Protein AF-A0A662IX98-F1 (afdb_monomer)

Sequence (106 aa):
MLDPRNMTLILVVAAAFLLGGIIYILVSATPRELQAFIIQHNMYQSINELIVVVVAYIFGALSLIYMYSTMRKKSMETIKTAGLALLLLFISLTMLSYLYYLKNAR

Secondary structure (DSSP, 8-state):
---HHHHHHHHHHHHHHHHTTHHHHHHT--HHHHH-S---STT---HHHHHHHHHHHHHHHHHHHHHHHHHT--SHHHHHHHHHHHHHHHHHHHHHHHHHHHHH--

pLDDT: mean 87.61, std 8.59, range [58.31, 97.5]

Mean predicted aligned error: 5.43 Å

Foldseek 3Di:
DDDPVVVVLVVQLVVQLVVLPVVCVVPPDDPVLQPDCADLDPSGGYPNSSVLSSQLSSLLVVLVVLCVVLVVDPDPVSVVSNVSSVVSNVSSVVSVVVNVCVSNVD

Structure (mmCIF, N/CA/C/O backbone):
data_AF-A0A662IX98-F1
#
_entry.id   AF-A0A662IX98-F1
#
loop_
_atom_site.group_PDB
_atom_site.id
_atom_site.type_symbol
_atom_site.label_atom_id
_atom_site.label_alt_id
_atom_site.label_comp_id
_atom_site.label_asym_id
_atom_site.label_entity_id
_atom_site.label_seq_id
_atom_site.pdbx_PDB_ins_code
_atom_site.Cartn_x
_atom_site.Cartn_y
_atom_site.Cartn_z
_atom_site.occupancy
_atom_site.B_iso_or_equiv
_atom_site.auth_seq_id
_atom_site.auth_comp_id
_atom_site.auth_asym_id
_atom_site.auth_atom_id
_atom_site.pdbx_PDB_model_num
ATOM 1 N N . MET A 1 1 ? -11.627 -23.853 10.089 1.00 67.94 1 MET A N 1
ATOM 2 C CA . MET A 1 1 ? -12.072 -22.562 9.516 1.00 67.94 1 MET A CA 1
ATOM 3 C C . MET A 1 1 ? -11.077 -21.495 9.942 1.00 67.94 1 MET A C 1
ATOM 5 O O . MET A 1 1 ? -10.719 -21.486 11.112 1.00 67.94 1 MET A O 1
ATOM 9 N N . LEU A 1 2 ? -10.572 -20.673 9.017 1.00 80.69 2 LEU A N 1
ATOM 10 C CA . LEU A 1 2 ? -9.691 -19.546 9.359 1.00 80.69 2 LEU A CA 1
ATOM 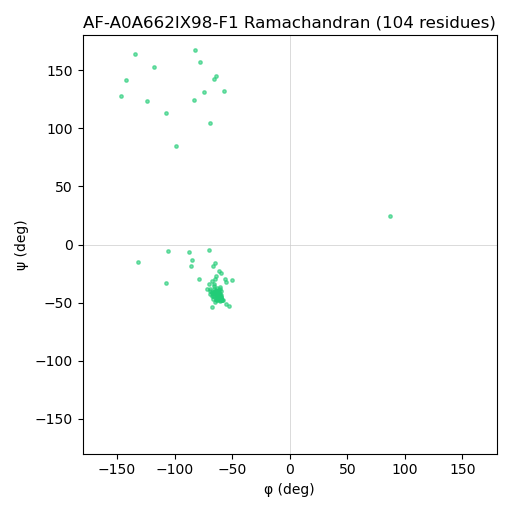11 C C . LEU A 1 2 ? -10.469 -18.502 10.178 1.00 80.69 2 LEU A C 1
ATOM 13 O O . LEU A 1 2 ? -11.645 -18.267 9.903 1.00 80.69 2 LEU A O 1
ATOM 17 N N . ASP A 1 3 ? -9.818 -17.884 11.167 1.00 88.06 3 ASP A N 1
ATOM 18 C CA . ASP A 1 3 ? -10.394 -16.777 11.943 1.00 88.06 3 ASP A CA 1
ATOM 19 C C . ASP A 1 3 ? -10.804 -15.629 10.989 1.00 88.06 3 ASP A C 1
ATOM 21 O O . ASP A 1 3 ? -9.989 -15.233 10.143 1.00 88.06 3 ASP A O 1
ATOM 25 N N . PRO A 1 4 ? -12.028 -15.069 11.100 1.00 85.75 4 PRO A N 1
ATOM 26 C CA . PRO A 1 4 ? -12.485 -13.944 10.281 1.00 85.75 4 PRO A CA 1
ATOM 27 C C . PRO A 1 4 ? -11.513 -12.754 10.237 1.00 85.75 4 PRO A C 1
ATOM 29 O O . PRO A 1 4 ? -11.421 -12.069 9.213 1.00 85.75 4 PRO A O 1
ATOM 32 N N . ARG A 1 5 ? -10.744 -12.518 11.310 1.00 82.62 5 ARG A N 1
ATOM 33 C CA . ARG A 1 5 ? -9.700 -11.480 11.342 1.00 82.62 5 ARG A CA 1
ATOM 34 C C . ARG A 1 5 ? -8.554 -11.797 10.390 1.00 82.62 5 ARG A C 1
ATOM 36 O O . ARG A 1 5 ? -8.158 -10.939 9.605 1.00 82.62 5 ARG A O 1
ATOM 43 N N . ASN A 1 6 ? -8.063 -13.032 10.418 1.00 88.44 6 ASN A N 1
ATOM 44 C CA . ASN A 1 6 ? -6.983 -13.476 9.539 1.00 88.44 6 ASN A CA 1
ATOM 45 C C . ASN A 1 6 ? -7.438 -13.470 8.079 1.00 88.44 6 ASN A C 1
ATOM 47 O O . ASN A 1 6 ? -6.688 -13.050 7.204 1.00 88.44 6 ASN A O 1
ATOM 51 N N . MET A 1 7 ? -8.691 -13.854 7.821 1.00 91.50 7 MET A N 1
ATOM 52 C CA . MET A 1 7 ? -9.265 -13.792 6.479 1.00 91.50 7 MET A CA 1
ATOM 53 C C . MET A 1 7 ? -9.373 -12.350 5.967 1.00 91.50 7 MET A C 1
ATOM 55 O O . MET A 1 7 ? -9.013 -12.082 4.826 1.00 91.50 7 MET A O 1
ATOM 59 N N . THR A 1 8 ? -9.774 -11.404 6.822 1.00 87.75 8 THR A N 1
ATOM 60 C CA . THR A 1 8 ? -9.784 -9.971 6.479 1.00 87.75 8 THR A CA 1
ATOM 61 C C . THR A 1 8 ? -8.389 -9.471 6.109 1.00 87.75 8 THR A C 1
ATOM 63 O O . THR A 1 8 ? -8.232 -8.807 5.089 1.00 87.75 8 THR A O 1
ATOM 66 N N . LEU A 1 9 ? -7.365 -9.815 6.896 1.00 88.81 9 LEU A N 1
ATOM 67 C CA . LEU A 1 9 ? -5.985 -9.408 6.612 1.00 88.81 9 LEU A CA 1
ATOM 68 C C . LEU A 1 9 ? -5.482 -9.976 5.280 1.00 88.81 9 LEU A C 1
ATOM 70 O O . LEU A 1 9 ? -4.898 -9.241 4.488 1.00 88.81 9 LEU A O 1
A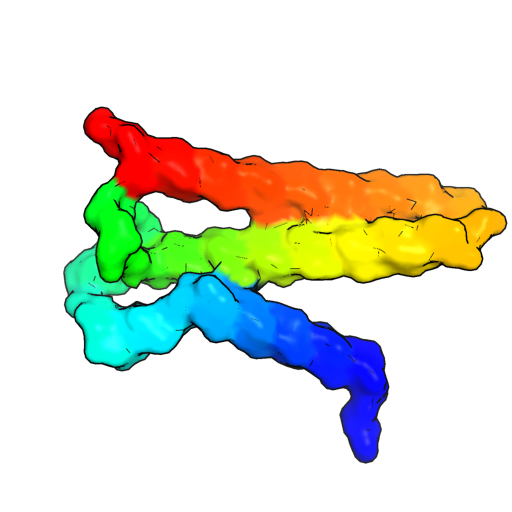TOM 74 N N . ILE A 1 10 ? -5.759 -11.253 5.003 1.00 93.31 10 ILE A N 1
ATOM 75 C CA . ILE A 1 10 ? -5.404 -11.891 3.728 1.00 93.31 10 ILE A CA 1
ATOM 76 C C . ILE A 1 10 ? -6.082 -11.170 2.559 1.00 93.31 10 ILE A C 1
ATOM 78 O O . ILE A 1 10 ? -5.425 -10.872 1.564 1.00 93.31 10 ILE A O 1
ATOM 82 N N . LEU A 1 11 ? -7.373 -10.847 2.685 1.00 93.50 11 LEU A N 1
ATOM 83 C CA . LEU A 1 11 ? -8.118 -10.133 1.648 1.00 93.50 11 LEU A CA 1
ATOM 84 C C . LEU A 1 11 ? -7.581 -8.717 1.419 1.00 93.50 11 LEU A C 1
ATOM 86 O O . LEU A 1 11 ? -7.467 -8.304 0.270 1.00 93.50 11 LEU A O 1
ATOM 90 N N . VAL A 1 12 ? -7.207 -7.993 2.480 1.00 94.44 12 VAL A N 1
ATOM 91 C CA . VAL A 1 12 ? -6.586 -6.662 2.364 1.00 94.44 12 VAL A CA 1
ATOM 92 C C . VAL A 1 12 ? -5.266 -6.746 1.603 1.00 94.44 12 VAL A C 1
ATOM 94 O O . VAL A 1 12 ? -5.040 -5.958 0.688 1.00 94.44 12 VAL A O 1
ATOM 97 N N . VAL A 1 13 ? -4.411 -7.715 1.937 1.00 95.06 13 VAL A N 1
ATOM 98 C CA . VAL A 1 13 ? -3.128 -7.910 1.249 1.00 95.06 13 VAL A CA 1
ATOM 99 C C . VAL A 1 13 ? -3.352 -8.290 -0.215 1.00 95.06 13 VAL A C 1
ATOM 101 O O . VAL A 1 13 ? -2.770 -7.670 -1.102 1.00 95.06 13 VAL A O 1
ATOM 104 N N . ALA A 1 14 ? -4.235 -9.253 -0.491 1.00 95.62 14 ALA A N 1
ATOM 105 C CA . ALA A 1 14 ? -4.553 -9.667 -1.855 1.00 95.62 14 ALA A CA 1
ATOM 106 C C . ALA A 1 14 ? -5.113 -8.502 -2.689 1.00 95.62 14 ALA A C 1
ATOM 108 O O . ALA A 1 14 ? -4.658 -8.268 -3.808 1.00 95.62 14 ALA A O 1
ATOM 109 N N . ALA A 1 15 ? -6.046 -7.726 -2.130 1.00 95.75 15 ALA A N 1
ATOM 110 C CA . ALA A 1 15 ? -6.599 -6.544 -2.781 1.00 95.75 15 ALA A CA 1
ATOM 111 C C . ALA A 1 15 ? -5.524 -5.482 -3.042 1.00 95.75 15 ALA A C 1
ATOM 113 O O . ALA A 1 15 ? -5.498 -4.910 -4.128 1.00 95.75 15 ALA A O 1
ATOM 114 N N . ALA A 1 16 ? -4.607 -5.252 -2.098 1.00 96.69 16 ALA A N 1
ATOM 115 C CA . ALA A 1 16 ? -3.514 -4.301 -2.275 1.00 96.69 16 ALA A CA 1
ATOM 116 C C . ALA A 1 16 ? -2.600 -4.685 -3.448 1.00 96.69 16 ALA A C 1
ATOM 118 O O . ALA A 1 16 ? -2.251 -3.819 -4.244 1.00 96.69 16 ALA A O 1
ATOM 119 N N . PHE A 1 17 ? -2.265 -5.969 -3.608 1.00 95.75 17 PHE A N 1
ATOM 120 C CA . PHE A 1 17 ? -1.477 -6.446 -4.750 1.00 95.75 17 PHE A CA 1
ATOM 121 C C . PHE A 1 17 ? -2.217 -6.317 -6.083 1.00 95.75 17 PHE A C 1
ATOM 123 O O . PHE A 1 17 ? -1.632 -5.865 -7.069 1.00 95.75 17 PHE A O 1
ATOM 130 N N . LEU A 1 18 ? -3.500 -6.687 -6.116 1.00 94.94 18 LEU A N 1
ATOM 131 C CA . LEU A 1 18 ? -4.316 -6.598 -7.328 1.00 94.94 18 LEU A CA 1
ATOM 132 C C . LEU A 1 18 ? -4.509 -5.143 -7.771 1.00 94.94 18 LEU A C 1
ATOM 134 O O . LEU A 1 18 ? -4.243 -4.819 -8.926 1.00 94.94 18 LEU A O 1
ATOM 138 N N . LEU A 1 19 ? -4.907 -4.263 -6.849 1.00 94.12 19 LEU A N 1
ATOM 139 C CA . LEU A 1 19 ? -5.070 -2.829 -7.112 1.00 94.12 19 LEU A CA 1
ATOM 140 C C . LEU A 1 19 ? -3.733 -2.141 -7.387 1.00 94.12 19 LEU A C 1
ATOM 142 O O . LEU A 1 19 ? -3.680 -1.197 -8.166 1.00 94.12 19 LEU A O 1
ATOM 146 N N . GLY A 1 20 ? -2.653 -2.624 -6.772 1.00 90.81 20 GLY A N 1
ATOM 147 C CA . GLY A 1 20 ? -1.302 -2.123 -6.986 1.00 90.81 20 GLY A CA 1
ATOM 148 C C . GLY A 1 20 ? -0.717 -2.460 -8.356 1.00 90.81 20 GLY A C 1
ATOM 149 O O . GLY A 1 20 ? 0.375 -1.992 -8.655 1.00 90.81 20 GLY A O 1
ATOM 150 N N . GLY A 1 21 ? -1.410 -3.246 -9.187 1.00 90.56 21 GLY A N 1
ATOM 151 C CA . GLY A 1 21 ? -0.989 -3.520 -10.560 1.00 90.56 21 GLY A CA 1
ATOM 152 C C . GLY A 1 21 ? -0.024 -4.696 -10.703 1.00 90.56 21 GLY A C 1
ATOM 153 O O . GLY A 1 21 ? 0.702 -4.764 -11.689 1.00 90.56 21 GLY A O 1
ATOM 154 N N . ILE A 1 22 ? -0.013 -5.665 -9.776 1.00 93.12 22 ILE A N 1
ATOM 155 C CA . ILE A 1 22 ? 0.897 -6.825 -9.875 1.00 93.12 22 ILE A CA 1
ATOM 156 C C . ILE A 1 22 ? 0.747 -7.608 -11.192 1.00 93.12 22 ILE A C 1
ATOM 158 O O . ILE A 1 22 ? 1.719 -8.161 -11.698 1.00 93.12 22 ILE A O 1
ATOM 162 N N . ILE A 1 23 ? -0.452 -7.614 -11.785 1.00 89.81 23 ILE A N 1
ATOM 163 C CA . ILE A 1 23 ? -0.724 -8.272 -13.072 1.00 89.81 23 ILE A CA 1
ATOM 164 C C . ILE A 1 23 ? 0.158 -7.684 -14.179 1.00 89.81 23 ILE A C 1
ATOM 166 O O . ILE A 1 23 ? 0.696 -8.427 -14.995 1.00 89.81 23 ILE A O 1
ATOM 170 N N . TYR A 1 24 ? 0.361 -6.367 -14.175 1.00 86.56 24 TYR A N 1
ATOM 171 C CA . TYR A 1 24 ? 1.211 -5.694 -15.149 1.00 86.56 24 TYR A CA 1
ATOM 172 C C . TYR A 1 24 ? 2.671 -6.172 -15.053 1.00 86.56 24 TYR A C 1
ATOM 174 O O . TYR A 1 24 ? 3.296 -6.491 -16.066 1.00 86.56 24 TYR A O 1
ATOM 182 N N . ILE A 1 25 ? 3.188 -6.298 -13.827 1.00 87.75 25 ILE A N 1
ATOM 183 C CA . ILE A 1 25 ? 4.541 -6.811 -13.565 1.00 87.75 25 ILE A CA 1
ATOM 184 C C . ILE A 1 25 ? 4.703 -8.251 -14.062 1.00 87.75 25 ILE A C 1
ATOM 186 O O . ILE A 1 25 ? 5.749 -8.596 -14.604 1.00 87.75 25 ILE A O 1
ATOM 190 N N . LEU A 1 26 ? 3.675 -9.084 -13.897 1.00 87.62 26 LEU A N 1
ATOM 191 C CA . LEU A 1 26 ? 3.730 -10.501 -14.260 1.00 87.62 26 LEU A CA 1
ATOM 192 C C . LEU A 1 26 ? 3.561 -10.762 -15.762 1.00 87.62 26 LEU A C 1
ATOM 194 O O . LEU A 1 26 ? 4.070 -11.765 -16.254 1.00 87.62 26 LEU A O 1
ATOM 198 N N . VAL A 1 27 ? 2.821 -9.909 -16.475 1.00 87.50 27 VAL A N 1
ATOM 199 C CA . VAL A 1 27 ? 2.391 -10.186 -17.858 1.00 87.50 27 VAL A CA 1
ATOM 200 C C . VAL A 1 27 ? 3.138 -9.347 -18.893 1.00 87.50 27 VAL A C 1
ATOM 202 O O . VAL A 1 27 ? 3.354 -9.821 -20.006 1.00 87.50 27 VAL A O 1
ATOM 205 N N . SER A 1 28 ? 3.522 -8.112 -18.562 1.00 82.31 28 SER A N 1
ATOM 206 C CA . SER A 1 28 ? 3.946 -7.128 -19.570 1.00 82.31 28 SER A CA 1
ATOM 207 C C . SER A 1 28 ? 5.250 -6.391 -19.277 1.00 82.31 28 SER A C 1
ATOM 209 O O . SER A 1 28 ? 5.790 -5.777 -20.193 1.00 82.31 28 SER A O 1
ATOM 211 N N . ALA A 1 29 ? 5.768 -6.428 -18.048 1.00 82.50 29 ALA A N 1
ATOM 212 C CA . ALA A 1 29 ? 6.984 -5.695 -17.705 1.00 82.50 29 ALA A CA 1
ATOM 213 C C . ALA A 1 29 ? 8.244 -6.366 -18.275 1.00 82.50 29 ALA A C 1
ATOM 215 O O . ALA A 1 29 ? 8.481 -7.563 -18.102 1.00 82.50 29 ALA A O 1
ATOM 216 N N . THR A 1 30 ? 9.099 -5.579 -18.924 1.00 85.94 30 THR A N 1
ATOM 217 C CA . THR A 1 30 ? 10.406 -6.046 -19.401 1.00 85.94 30 THR A CA 1
ATOM 218 C C . THR A 1 30 ? 11.424 -6.122 -18.252 1.00 85.94 30 THR A C 1
ATOM 220 O O . THR A 1 30 ? 11.309 -5.388 -17.267 1.00 85.94 30 THR A O 1
ATOM 223 N N . PRO A 1 31 ? 12.499 -6.931 -18.362 1.00 84.56 31 PRO A N 1
ATOM 224 C CA . PRO A 1 31 ? 13.519 -7.030 -17.310 1.00 84.56 31 PRO A CA 1
ATOM 225 C C . PRO A 1 31 ? 14.150 -5.687 -16.915 1.00 84.56 31 PRO A C 1
ATOM 227 O O . PRO A 1 31 ? 14.498 -5.481 -15.754 1.00 84.56 31 PRO A O 1
ATOM 230 N N . ARG A 1 32 ? 14.275 -4.758 -17.870 1.00 83.88 32 ARG A N 1
ATOM 231 C CA . ARG A 1 32 ? 14.814 -3.414 -17.631 1.00 83.88 32 ARG A CA 1
ATOM 232 C C . ARG A 1 32 ? 13.866 -2.557 -16.791 1.00 83.88 32 ARG A C 1
ATOM 234 O O . ARG A 1 32 ? 14.324 -1.821 -15.924 1.00 83.88 32 ARG A O 1
ATOM 241 N N . GLU A 1 33 ? 12.565 -2.655 -17.038 1.00 83.94 33 GLU A N 1
ATOM 242 C CA . GLU A 1 33 ? 11.530 -1.928 -16.293 1.00 83.94 33 GLU A CA 1
ATOM 243 C C . GLU A 1 33 ? 11.405 -2.456 -14.863 1.00 83.94 33 GLU A C 1
ATOM 245 O O . GLU A 1 33 ? 11.303 -1.676 -13.920 1.00 83.94 33 GLU A O 1
ATOM 250 N N . LEU A 1 34 ? 11.525 -3.773 -14.676 1.00 82.75 34 LEU A N 1
ATOM 251 C CA . LEU A 1 34 ? 11.503 -4.394 -13.350 1.00 82.75 34 LEU A CA 1
ATOM 252 C C . LEU A 1 34 ? 12.637 -3.906 -12.436 1.00 82.75 34 LEU A C 1
ATOM 254 O O . LEU A 1 34 ? 12.424 -3.757 -11.233 1.00 82.75 34 LEU A O 1
ATOM 258 N N . GLN A 1 35 ? 13.822 -3.654 -13.001 1.00 83.25 35 GLN A N 1
ATOM 259 C CA . GLN A 1 35 ? 15.008 -3.192 -12.269 1.00 83.25 35 GLN A CA 1
ATOM 260 C C . GLN A 1 35 ? 15.061 -1.671 -12.078 1.00 83.25 35 GLN A C 1
ATOM 262 O O . GLN A 1 35 ? 15.878 -1.180 -11.297 1.00 83.25 35 GLN A O 1
ATOM 267 N N . ALA A 1 36 ? 14.223 -0.912 -12.789 1.00 83.38 36 ALA A N 1
ATOM 268 C CA . ALA A 1 36 ? 14.193 0.535 -12.654 1.00 83.38 36 ALA A CA 1
ATOM 269 C C . ALA A 1 36 ? 13.761 0.939 -11.236 1.00 83.38 36 ALA A C 1
ATOM 271 O O . ALA A 1 36 ? 12.912 0.302 -10.610 1.00 83.38 36 ALA A O 1
ATOM 272 N N . PHE A 1 37 ? 14.324 2.031 -10.715 1.00 80.44 37 PHE A N 1
ATOM 273 C CA . PHE A 1 37 ? 13.871 2.557 -9.430 1.00 80.44 37 PHE A CA 1
ATOM 274 C C . PHE A 1 37 ? 12.439 3.094 -9.555 1.00 80.44 37 PHE A C 1
ATOM 276 O O . PHE A 1 37 ? 11.551 2.628 -8.849 1.00 80.44 37 PHE A O 1
ATOM 283 N N . ILE A 1 38 ? 12.197 3.991 -10.515 1.00 80.62 38 ILE A N 1
ATOM 284 C CA . ILE A 1 38 ? 10.881 4.553 -10.854 1.00 80.62 38 ILE A CA 1
ATOM 285 C C . ILE A 1 38 ? 10.800 4.714 -12.366 1.00 80.62 38 ILE A C 1
ATOM 287 O O . ILE A 1 38 ? 11.790 5.100 -12.993 1.00 80.62 38 ILE A O 1
ATOM 291 N N . ILE A 1 39 ? 9.631 4.447 -12.948 1.00 80.31 39 ILE A N 1
ATOM 292 C CA . ILE A 1 39 ? 9.391 4.647 -14.374 1.00 80.31 39 ILE A CA 1
ATOM 293 C C . ILE A 1 39 ? 8.486 5.867 -14.571 1.00 80.31 39 ILE A C 1
ATOM 295 O O . ILE A 1 39 ? 7.305 5.857 -14.231 1.00 80.31 39 ILE A O 1
ATOM 299 N N . GLN A 1 40 ? 9.039 6.925 -15.171 1.00 77.19 40 GLN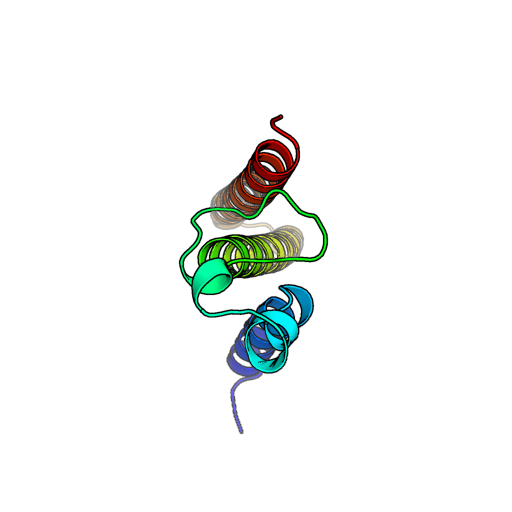 A N 1
ATOM 300 C CA . GLN A 1 40 ? 8.325 8.185 -15.442 1.00 77.19 40 GLN A CA 1
ATOM 301 C C . GLN A 1 40 ? 7.167 8.032 -16.444 1.00 77.19 40 GLN A C 1
ATOM 303 O O . GLN A 1 40 ? 6.310 8.903 -16.557 1.00 77.19 40 GLN A O 1
ATOM 308 N N . HIS A 1 41 ? 7.117 6.933 -17.200 1.00 72.25 41 HIS A N 1
ATOM 309 C CA . HIS A 1 41 ? 6.033 6.696 -18.144 1.00 72.25 41 HIS A CA 1
ATOM 310 C C . HIS A 1 41 ? 4.820 6.080 -17.431 1.00 72.25 41 HIS A C 1
ATOM 312 O O . HIS A 1 41 ? 4.915 5.022 -16.811 1.00 72.25 41 HIS A O 1
ATOM 318 N N . ASN A 1 42 ? 3.654 6.724 -17.545 1.00 66.88 42 ASN A N 1
ATOM 319 C CA . ASN A 1 42 ? 2.456 6.369 -16.769 1.00 66.88 42 ASN A CA 1
ATOM 320 C C . ASN A 1 42 ? 1.933 4.944 -17.006 1.00 66.88 42 ASN A C 1
ATOM 322 O O . ASN A 1 42 ? 1.256 4.409 -16.134 1.00 66.88 42 ASN A O 1
ATOM 326 N N . MET A 1 43 ? 2.258 4.329 -18.147 1.00 70.00 43 MET A N 1
ATOM 327 C CA . MET A 1 43 ? 1.818 2.971 -18.495 1.00 70.00 43 MET A CA 1
ATOM 328 C C . MET A 1 43 ? 2.744 1.860 -17.987 1.00 70.00 43 MET A C 1
ATOM 330 O O . MET A 1 43 ? 2.408 0.690 -18.136 1.00 70.00 43 MET A O 1
ATOM 334 N N . TYR A 1 44 ? 3.894 2.213 -17.410 1.00 79.56 44 TYR A N 1
ATOM 335 C CA . TYR A 1 44 ? 4.881 1.258 -16.918 1.00 79.56 44 TYR A CA 1
ATOM 336 C C . TYR A 1 44 ? 5.070 1.412 -15.408 1.00 79.56 44 TYR A C 1
ATOM 338 O O . TYR A 1 44 ? 4.841 2.482 -14.829 1.00 79.56 44 TYR A O 1
ATOM 346 N N . GLN A 1 45 ? 5.456 0.315 -14.764 1.00 85.06 45 GLN A N 1
ATOM 347 C CA . GLN A 1 45 ? 5.621 0.241 -13.318 1.00 85.06 45 GLN A CA 1
ATOM 348 C C . GLN A 1 45 ? 6.760 -0.715 -12.955 1.00 85.06 45 GLN A C 1
ATOM 350 O O . GLN A 1 45 ? 6.777 -1.862 -13.404 1.00 85.06 45 GLN A O 1
ATOM 355 N N . SER A 1 46 ? 7.700 -0.249 -12.134 1.00 90.62 46 SER A N 1
ATOM 356 C CA . SER A 1 46 ? 8.773 -1.079 -11.585 1.00 90.62 46 SER A CA 1
ATOM 357 C C . SER A 1 46 ? 8.326 -1.871 -10.352 1.00 90.62 46 SER A C 1
ATOM 359 O O . SER A 1 46 ? 7.298 -1.584 -9.729 1.00 90.62 46 SER A O 1
ATOM 361 N N . ILE A 1 47 ? 9.140 -2.850 -9.937 1.00 90.69 47 ILE A N 1
ATOM 362 C CA . ILE A 1 47 ? 8.898 -3.613 -8.700 1.00 90.69 47 ILE A CA 1
ATOM 363 C C . ILE A 1 47 ? 8.893 -2.687 -7.478 1.00 90.69 47 ILE A C 1
ATOM 365 O O . ILE A 1 47 ? 8.066 -2.854 -6.583 1.00 90.69 47 ILE A O 1
ATOM 369 N N . ASN A 1 48 ? 9.773 -1.684 -7.448 1.00 91.25 48 ASN A N 1
ATOM 370 C CA . ASN A 1 48 ? 9.835 -0.732 -6.340 1.00 91.25 48 ASN A CA 1
ATOM 371 C C . ASN A 1 48 ? 8.554 0.104 -6.253 1.00 91.25 48 ASN A C 1
ATOM 373 O O . ASN A 1 48 ? 8.019 0.295 -5.163 1.00 91.25 48 ASN A O 1
ATOM 377 N N . GLU A 1 49 ? 8.021 0.539 -7.396 1.00 92.00 49 GLU A N 1
ATOM 378 C CA . GLU A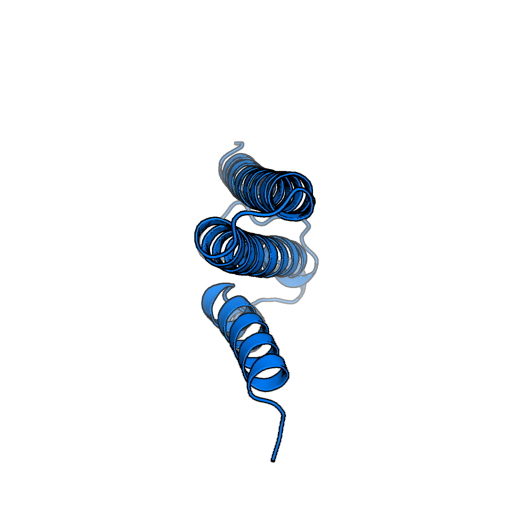 1 49 ? 6.750 1.262 -7.451 1.00 92.00 49 GLU A CA 1
ATOM 379 C C . GLU A 1 49 ? 5.589 0.385 -6.966 1.00 92.00 49 GLU A C 1
ATOM 381 O O . GLU A 1 49 ? 4.778 0.839 -6.162 1.00 92.00 49 GLU A O 1
ATOM 386 N N . LEU A 1 50 ? 5.541 -0.891 -7.373 1.00 93.56 50 LEU A N 1
ATOM 387 C CA . LEU A 1 50 ? 4.565 -1.855 -6.850 1.00 93.56 50 LEU A CA 1
ATOM 388 C C . LEU A 1 50 ? 4.665 -2.010 -5.332 1.00 93.56 50 LEU A C 1
ATOM 390 O O . LEU A 1 50 ? 3.644 -1.941 -4.653 1.00 93.56 50 LEU A O 1
ATOM 394 N N . ILE A 1 51 ? 5.869 -2.189 -4.787 1.00 93.75 51 ILE A N 1
ATOM 395 C CA . ILE A 1 51 ? 6.068 -2.335 -3.339 1.00 93.75 51 ILE A CA 1
ATOM 396 C C . ILE A 1 51 ? 5.562 -1.091 -2.603 1.00 93.75 51 ILE A C 1
ATOM 398 O O . ILE A 1 51 ? 4.811 -1.218 -1.636 1.00 93.75 51 ILE A O 1
ATOM 402 N N . VAL A 1 52 ? 5.925 0.105 -3.075 1.00 95.06 52 VAL A N 1
ATOM 403 C CA . VAL A 1 52 ? 5.484 1.376 -2.485 1.00 95.06 52 VAL A CA 1
ATOM 404 C C . VAL A 1 52 ? 3.959 1.485 -2.492 1.00 95.06 52 VAL A C 1
ATOM 406 O O . VAL A 1 52 ? 3.373 1.791 -1.452 1.00 95.06 52 VAL A O 1
ATOM 409 N N . VAL A 1 53 ? 3.309 1.189 -3.622 1.00 94.94 53 VAL A N 1
ATOM 410 C CA . VAL A 1 53 ? 1.844 1.244 -3.752 1.00 94.94 53 VAL A CA 1
ATOM 411 C C . VAL A 1 53 ? 1.165 0.224 -2.838 1.00 94.94 53 VAL A C 1
ATOM 413 O O . VAL A 1 53 ? 0.248 0.580 -2.101 1.00 94.94 53 VAL A O 1
ATOM 416 N N . VAL A 1 54 ? 1.633 -1.026 -2.826 1.00 96.69 54 VAL A N 1
ATOM 417 C CA . VAL A 1 54 ? 1.060 -2.101 -2.000 1.00 96.69 54 VAL A CA 1
ATOM 418 C C . VAL A 1 54 ? 1.172 -1.771 -0.515 1.00 96.69 54 VAL A C 1
ATOM 420 O O . VAL A 1 54 ? 0.185 -1.872 0.215 1.00 96.69 54 VAL A O 1
ATOM 423 N N . VAL A 1 55 ? 2.350 -1.336 -0.059 1.00 96.50 55 VAL A N 1
ATOM 424 C CA . VAL A 1 55 ? 2.564 -0.943 1.341 1.00 96.50 55 VAL A CA 1
ATOM 425 C C . VAL A 1 55 ? 1.669 0.239 1.704 1.00 96.50 55 VAL A C 1
ATOM 427 O O . VAL A 1 55 ? 0.999 0.200 2.738 1.00 96.50 55 VAL A O 1
ATOM 430 N N . ALA A 1 56 ? 1.586 1.254 0.839 1.00 97.00 56 ALA A N 1
ATOM 431 C CA . ALA A 1 56 ? 0.722 2.402 1.071 1.00 97.00 56 ALA A CA 1
ATOM 432 C C . ALA A 1 56 ? -0.758 1.999 1.158 1.00 97.00 56 ALA A C 1
ATOM 434 O O . ALA A 1 56 ? -1.459 2.465 2.057 1.00 97.00 56 ALA A O 1
ATOM 435 N N . TYR A 1 57 ? -1.239 1.107 0.291 1.00 96.94 57 TYR A N 1
ATOM 436 C CA . TYR A 1 57 ? -2.617 0.610 0.330 1.00 96.94 57 TYR A CA 1
ATOM 437 C C . TYR A 1 57 ? -2.913 -0.198 1.593 1.00 96.94 57 TYR A C 1
ATOM 439 O O . TYR A 1 57 ? -3.953 0.018 2.214 1.00 96.94 57 TYR A O 1
ATOM 447 N N . ILE A 1 58 ? -1.994 -1.062 2.032 1.00 96.31 58 ILE A N 1
ATOM 448 C CA . ILE A 1 58 ? -2.144 -1.798 3.295 1.00 96.31 58 ILE A CA 1
ATOM 449 C C . ILE A 1 58 ? -2.206 -0.818 4.472 1.00 96.31 58 ILE A C 1
ATOM 451 O O . ILE A 1 58 ? -3.092 -0.932 5.319 1.00 96.31 58 ILE A O 1
ATOM 455 N N . PHE A 1 59 ? -1.311 0.171 4.524 1.00 96.56 59 PHE A N 1
ATOM 456 C CA . PHE A 1 59 ? -1.292 1.162 5.603 1.00 96.56 59 PHE A CA 1
ATOM 457 C C . PHE A 1 59 ? -2.552 2.030 5.609 1.00 96.56 59 PHE A C 1
ATOM 459 O O . PHE A 1 59 ? -3.117 2.269 6.676 1.00 96.56 59 PHE A O 1
ATOM 466 N N . GLY A 1 60 ? -3.036 2.436 4.434 1.00 96.38 60 GLY A N 1
ATOM 467 C CA . GLY A 1 60 ? -4.294 3.165 4.285 1.00 96.38 60 GLY A CA 1
ATOM 468 C C . GLY A 1 60 ? -5.498 2.336 4.740 1.00 96.38 60 GLY A C 1
ATOM 469 O O . GLY A 1 60 ? -6.322 2.813 5.516 1.00 96.38 60 GLY A O 1
ATOM 470 N N . ALA A 1 61 ? -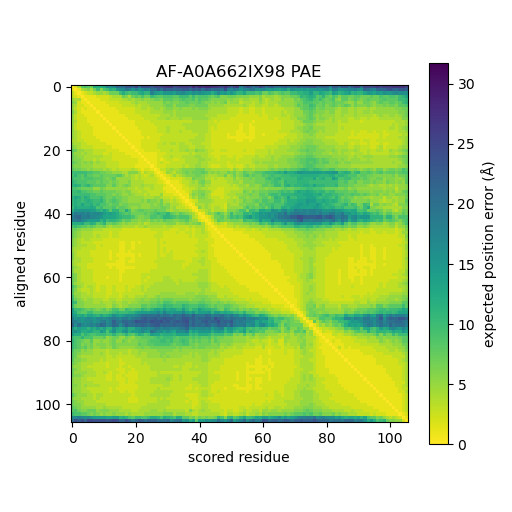5.576 1.064 4.343 1.00 95.00 61 ALA A N 1
ATOM 471 C CA . ALA A 1 61 ? -6.651 0.169 4.767 1.00 95.00 61 ALA A CA 1
ATOM 472 C C . ALA A 1 61 ? -6.636 -0.070 6.287 1.00 95.00 61 ALA A C 1
ATOM 474 O O . ALA A 1 61 ? -7.666 0.071 6.949 1.00 95.00 61 ALA A O 1
ATOM 475 N N . LEU A 1 62 ? -5.468 -0.380 6.861 1.00 93.31 62 LEU A N 1
ATOM 476 C CA . LEU A 1 62 ? -5.315 -0.591 8.304 1.00 93.31 62 LEU A CA 1
ATOM 477 C C . LEU A 1 62 ? -5.627 0.674 9.103 1.00 93.31 62 LEU A C 1
ATOM 479 O O . LEU A 1 62 ? -6.293 0.593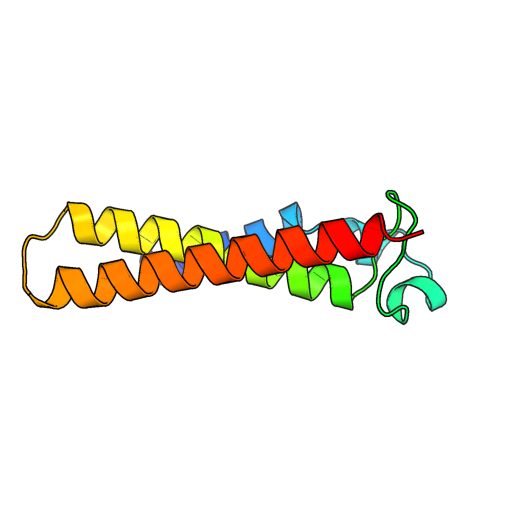 10.132 1.00 93.31 62 LEU A O 1
ATOM 483 N N . SER A 1 63 ? -5.197 1.838 8.616 1.00 95.25 63 SER A N 1
ATOM 484 C CA . SER A 1 63 ? -5.553 3.139 9.177 1.00 95.25 63 SER A CA 1
ATOM 485 C C . SER A 1 63 ? -7.070 3.295 9.318 1.00 95.25 63 SER A C 1
ATOM 487 O O . SER A 1 63 ? -7.562 3.557 10.417 1.00 95.25 63 SER A O 1
ATOM 489 N N . LEU A 1 64 ? -7.821 3.069 8.238 1.00 92.19 64 LEU A N 1
ATOM 490 C CA . LEU A 1 64 ? -9.276 3.211 8.244 1.00 92.19 64 LEU A CA 1
ATOM 491 C C . LEU A 1 64 ? -9.946 2.197 9.178 1.00 92.19 64 LEU A C 1
ATOM 493 O O . LEU A 1 64 ? -10.857 2.557 9.925 1.00 92.19 64 LEU A O 1
ATOM 497 N N . ILE A 1 65 ? -9.466 0.949 9.193 1.00 90.25 65 ILE A N 1
ATOM 498 C CA . ILE A 1 65 ? -9.964 -0.099 10.097 1.00 90.25 65 ILE A CA 1
ATOM 499 C C . ILE A 1 65 ? -9.739 0.296 11.562 1.00 90.25 65 ILE A C 1
ATOM 501 O O . ILE A 1 65 ? -10.660 0.199 12.381 1.00 90.25 65 ILE A O 1
ATOM 505 N N . TYR A 1 66 ? -8.538 0.768 11.906 1.00 89.44 66 TYR A N 1
ATOM 506 C CA . TYR A 1 66 ? -8.225 1.200 13.265 1.00 89.44 66 TYR A CA 1
ATOM 507 C C . TYR A 1 66 ? -9.026 2.433 13.670 1.00 89.44 66 TYR A C 1
ATOM 509 O O . TYR A 1 66 ? -9.549 2.456 14.782 1.00 89.44 66 TYR A O 1
ATOM 517 N N . MET A 1 67 ? -9.187 3.405 12.769 1.00 89.94 67 MET A N 1
ATOM 518 C CA . MET A 1 67 ? -9.971 4.614 13.016 1.00 89.94 67 MET A CA 1
ATOM 519 C C . MET A 1 67 ? -11.459 4.300 13.231 1.00 89.94 67 MET A C 1
ATOM 521 O O . MET A 1 67 ? -12.089 4.821 14.149 1.00 89.94 67 MET A O 1
ATOM 525 N N . TYR A 1 68 ? -12.022 3.375 12.451 1.00 87.56 68 TYR A N 1
ATOM 526 C CA . TYR A 1 68 ? -13.389 2.901 12.663 1.00 87.56 68 TYR A CA 1
ATOM 527 C C . TYR A 1 68 ? -13.544 2.179 14.012 1.00 87.56 68 TYR A C 1
ATOM 529 O O . TYR A 1 68 ? -14.503 2.411 14.753 1.00 87.56 68 TYR A O 1
ATOM 537 N N . SER A 1 69 ? -12.583 1.318 14.366 1.00 83.44 69 SER A N 1
ATOM 538 C CA . SER A 1 69 ? -12.600 0.593 15.640 1.00 83.44 69 SER A CA 1
ATOM 539 C C . SER A 1 69 ? -12.512 1.534 16.847 1.00 83.44 69 SER A C 1
ATOM 541 O O . SER A 1 69 ? -13.159 1.275 17.866 1.00 83.44 69 SER A O 1
ATOM 543 N N . THR A 1 70 ? -11.734 2.615 16.757 1.00 84.62 70 THR A N 1
ATOM 544 C CA . THR A 1 70 ? -11.607 3.606 17.834 1.00 84.62 70 THR A CA 1
ATOM 545 C C . THR A 1 70 ? -12.846 4.466 17.995 1.00 84.62 70 THR A C 1
ATOM 547 O O . THR A 1 70 ? -13.267 4.693 19.123 1.00 84.62 70 THR A O 1
ATOM 550 N N . MET A 1 71 ? -13.523 4.862 16.916 1.00 79.56 71 MET A N 1
ATOM 551 C CA . MET A 1 71 ? -14.801 5.585 17.034 1.00 79.56 71 MET A CA 1
ATOM 552 C C . MET A 1 71 ? -15.876 4.785 17.791 1.00 79.56 71 MET A C 1
ATOM 554 O O . MET A 1 71 ? -16.781 5.366 18.390 1.00 79.56 71 MET A O 1
ATOM 558 N N . ARG A 1 72 ? -15.769 3.450 17.798 1.00 78.00 72 ARG A N 1
ATOM 559 C CA . ARG A 1 72 ? -16.728 2.547 18.450 1.00 78.00 72 ARG A CA 1
ATOM 560 C C . ARG A 1 72 ? -16.469 2.301 19.939 1.00 78.00 72 ARG A C 1
ATOM 562 O O . ARG A 1 72 ? -17.375 1.838 20.628 1.00 78.00 72 ARG A O 1
ATOM 569 N N . LYS A 1 73 ? -15.262 2.566 20.449 1.00 71.88 73 LYS A N 1
ATOM 570 C CA . LYS A 1 73 ? -14.875 2.303 21.846 1.00 71.88 73 LYS A CA 1
ATOM 571 C C . LYS A 1 73 ? -14.385 3.601 22.482 1.00 71.88 73 LYS A C 1
ATOM 573 O O . LYS A 1 73 ? -13.469 4.214 21.970 1.00 71.88 73 LYS A O 1
ATOM 578 N N . LYS A 1 74 ? -14.976 4.034 23.600 1.00 64.00 74 LYS A N 1
ATOM 579 C CA . LYS A 1 74 ? -14.526 5.229 24.339 1.00 64.00 74 LYS A CA 1
ATOM 580 C C . LYS A 1 74 ? -13.654 4.807 25.527 1.00 64.00 74 LYS A C 1
ATOM 582 O O . LYS A 1 74 ? -14.161 4.639 26.629 1.00 64.00 74 LYS A O 1
ATOM 587 N N . SER A 1 75 ? -12.358 4.588 25.302 1.00 71.88 75 SER A N 1
ATOM 588 C CA . SER A 1 75 ? -11.371 4.279 26.357 1.00 71.88 75 SER A CA 1
ATOM 589 C C . SER A 1 75 ? -10.083 5.097 26.195 1.00 71.88 75 SER A C 1
ATOM 591 O O . SER A 1 75 ? -9.810 5.626 25.125 1.00 71.88 75 SER A O 1
ATOM 593 N N . MET A 1 76 ? -9.232 5.184 27.220 1.00 62.44 76 MET A N 1
ATOM 594 C CA . MET A 1 76 ? -7.964 5.930 27.121 1.00 62.44 76 MET A CA 1
ATOM 595 C C . MET A 1 76 ? -6.980 5.324 26.094 1.00 62.44 76 MET A C 1
ATOM 597 O O . MET A 1 76 ? -6.210 6.044 25.461 1.00 62.44 76 MET A O 1
ATOM 601 N N . GLU A 1 77 ? -7.065 4.015 25.832 1.00 72.44 77 GLU A N 1
ATOM 602 C CA . GLU A 1 77 ? -6.333 3.343 24.742 1.00 72.44 77 GLU A CA 1
ATOM 603 C C . GLU A 1 77 ? -6.792 3.779 23.341 1.00 72.44 77 GLU A C 1
ATOM 605 O O . GLU A 1 77 ? -6.052 3.633 22.365 1.00 72.44 77 GLU A O 1
ATOM 610 N N . THR A 1 78 ? -7.986 4.369 23.242 1.00 78.56 78 THR A N 1
ATOM 611 C CA . THR A 1 78 ? -8.590 4.846 21.989 1.00 78.56 78 THR A CA 1
ATOM 612 C C . THR A 1 78 ? -7.798 6.005 21.392 1.00 78.56 78 THR A C 1
ATOM 614 O O . THR A 1 78 ? -7.639 6.082 20.179 1.00 78.56 78 THR A O 1
ATOM 617 N N . ILE A 1 79 ? -7.232 6.882 22.229 1.00 78.75 79 ILE A N 1
ATOM 618 C CA . ILE A 1 79 ? -6.430 8.022 21.759 1.00 78.75 79 ILE A CA 1
ATOM 619 C C . ILE A 1 79 ? -5.126 7.532 21.118 1.00 78.75 79 ILE A C 1
ATOM 621 O O . ILE A 1 79 ? -4.764 7.978 20.032 1.00 78.75 79 ILE A O 1
ATOM 625 N N . LYS A 1 80 ? -4.441 6.569 21.752 1.00 81.06 80 LYS A N 1
ATOM 626 C CA . LYS A 1 80 ? -3.191 5.994 21.224 1.00 81.06 80 LYS A CA 1
ATOM 627 C C . LYS A 1 80 ? -3.418 5.281 19.891 1.00 81.06 80 LYS A C 1
ATOM 629 O O . LYS A 1 80 ? -2.658 5.467 18.945 1.00 81.06 80 LYS A O 1
ATOM 634 N N . THR A 1 81 ? -4.485 4.492 19.809 1.00 84.44 81 THR A N 1
ATOM 635 C CA . THR A 1 81 ? -4.851 3.756 18.591 1.00 84.44 81 THR A CA 1
ATOM 636 C C . THR A 1 81 ? -5.344 4.682 17.476 1.00 84.44 81 THR A C 1
ATOM 638 O O . THR A 1 81 ? -5.022 4.443 16.315 1.00 84.44 81 THR A O 1
ATOM 641 N N . ALA A 1 82 ? -6.029 5.783 17.799 1.00 86.56 82 ALA A N 1
ATOM 642 C CA . ALA A 1 82 ? -6.392 6.815 16.827 1.00 86.56 82 ALA A CA 1
ATOM 643 C C . ALA A 1 82 ? -5.157 7.567 16.300 1.00 86.56 82 ALA A C 1
ATOM 645 O O . ALA A 1 82 ? -5.041 7.782 15.0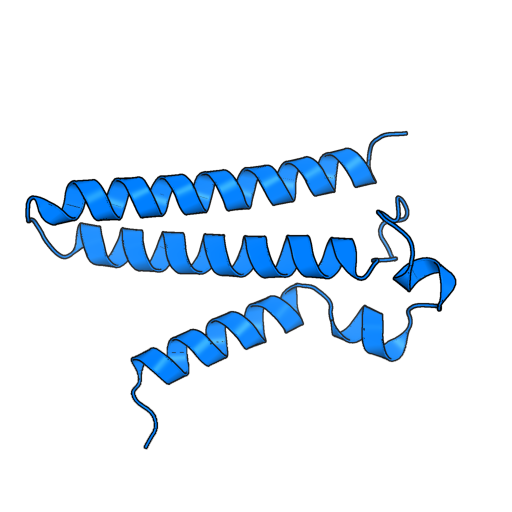96 1.00 86.56 82 ALA A O 1
ATOM 646 N N . GLY A 1 83 ? -4.201 7.899 17.175 1.00 88.00 83 GLY A N 1
ATOM 647 C CA . GLY A 1 83 ? -2.924 8.497 16.776 1.00 88.00 83 GLY A CA 1
ATOM 648 C C . GLY A 1 83 ? -2.133 7.602 15.818 1.00 88.00 83 GLY A C 1
ATOM 649 O O . GLY A 1 83 ? -1.651 8.074 14.792 1.00 88.00 83 GLY A O 1
ATOM 650 N N . LEU A 1 84 ? -2.072 6.294 16.094 1.00 91.00 84 LEU A N 1
ATOM 651 C CA . LEU A 1 84 ? -1.462 5.318 15.186 1.00 91.00 84 LEU A CA 1
ATOM 652 C C . LEU A 1 84 ? -2.198 5.245 13.838 1.00 91.00 84 LEU A C 1
ATOM 654 O O . LEU A 1 84 ? -1.553 5.213 12.794 1.00 91.00 84 LEU A O 1
ATOM 658 N N . ALA A 1 85 ? -3.533 5.245 13.846 1.00 93.12 85 ALA A N 1
ATOM 659 C CA . ALA A 1 85 ? -4.336 5.219 12.624 1.00 93.12 85 ALA A CA 1
ATOM 660 C C . ALA A 1 85 ? -4.090 6.451 11.737 1.00 93.12 85 ALA A C 1
ATOM 662 O O . ALA A 1 85 ? -3.958 6.317 10.518 1.00 93.12 85 ALA A O 1
ATOM 663 N N . LEU A 1 86 ? -3.981 7.636 12.345 1.00 94.44 86 LEU A N 1
ATOM 664 C CA . LEU A 1 86 ? -3.642 8.877 11.649 1.00 94.44 86 LEU A CA 1
ATOM 665 C C . LEU A 1 86 ? -2.207 8.861 11.120 1.00 94.44 86 LEU A C 1
ATOM 667 O O . LEU A 1 86 ? -1.979 9.274 9.987 1.00 94.44 86 LEU A O 1
ATOM 671 N N . LEU A 1 87 ? -1.250 8.344 11.896 1.00 95.25 87 LEU A N 1
ATOM 672 C CA . LEU A 1 87 ? 0.137 8.208 11.453 1.00 95.25 87 LEU A CA 1
ATOM 673 C C . LEU A 1 87 ? 0.251 7.269 10.244 1.00 95.25 87 LEU A C 1
ATOM 675 O O . LEU A 1 87 ? 0.911 7.609 9.266 1.00 95.25 87 LEU A O 1
ATOM 679 N N . LEU A 1 88 ? -0.430 6.120 10.275 1.00 96.06 88 LEU A N 1
ATOM 680 C CA . LEU A 1 88 ? -0.474 5.186 9.146 1.00 96.06 88 LEU A CA 1
ATOM 681 C C . LEU A 1 88 ? -1.113 5.822 7.906 1.00 96.06 88 LEU A C 1
ATOM 683 O O . LEU A 1 88 ? -0.601 5.640 6.800 1.00 96.06 88 LEU A O 1
ATOM 687 N N . LEU A 1 89 ? -2.183 6.606 8.086 1.00 96.62 89 LEU A N 1
ATOM 688 C CA . LEU A 1 89 ? -2.806 7.352 6.990 1.00 96.62 89 LEU A CA 1
ATOM 689 C C . LEU A 1 89 ? -1.834 8.362 6.386 1.00 96.62 89 LEU A C 1
ATOM 691 O O . LEU A 1 89 ? -1.687 8.436 5.171 1.00 96.62 89 LEU A O 1
ATOM 695 N N . PHE A 1 90 ? -1.157 9.124 7.243 1.00 97.50 90 PHE A N 1
ATOM 696 C CA . PHE A 1 90 ? -0.199 10.138 6.834 1.00 97.50 90 PHE A CA 1
ATOM 697 C C . PHE A 1 90 ? 0.969 9.526 6.057 1.00 97.50 90 PHE A C 1
ATOM 699 O O . PHE A 1 90 ? 1.319 10.029 4.991 1.00 97.50 90 PHE A O 1
ATOM 706 N N . ILE A 1 91 ? 1.533 8.414 6.540 1.00 97.06 91 ILE A N 1
ATOM 707 C CA . ILE A 1 91 ? 2.599 7.686 5.841 1.00 97.06 91 ILE A CA 1
ATOM 708 C C . ILE A 1 91 ? 2.099 7.199 4.478 1.00 97.06 91 ILE A C 1
ATOM 710 O O . ILE A 1 91 ? 2.757 7.449 3.472 1.00 97.06 91 ILE A O 1
ATOM 714 N N . SER A 1 92 ? 0.921 6.568 4.428 1.00 97.25 92 SER A N 1
ATOM 715 C CA . SER A 1 92 ? 0.306 6.089 3.183 1.00 97.25 92 SER A CA 1
ATOM 716 C C . SER A 1 92 ? 0.146 7.214 2.151 1.00 97.25 92 SER A C 1
ATOM 718 O O . SER A 1 92 ? 0.635 7.104 1.025 1.00 97.25 92 SER A O 1
ATOM 720 N N . LEU A 1 93 ? -0.455 8.338 2.553 1.00 97.06 93 LEU A N 1
ATOM 721 C CA . LEU A 1 93 ? -0.653 9.498 1.682 1.00 97.06 93 LEU A CA 1
ATOM 722 C C . LEU A 1 93 ? 0.671 10.123 1.240 1.00 97.06 93 LEU A C 1
ATOM 724 O O . LEU A 1 93 ? 0.804 10.508 0.080 1.00 97.06 93 LEU A O 1
ATOM 728 N N . THR A 1 94 ? 1.656 10.199 2.134 1.00 97.31 94 THR A N 1
ATOM 729 C CA . THR A 1 94 ? 2.980 10.752 1.823 1.00 97.31 94 THR A CA 1
ATOM 730 C C . THR A 1 94 ? 3.708 9.881 0.807 1.00 97.31 94 THR A C 1
ATOM 732 O O . THR A 1 94 ? 4.241 10.408 -0.165 1.00 97.31 94 THR A O 1
ATOM 735 N N . MET A 1 95 ? 3.685 8.556 0.976 1.00 95.75 95 MET A N 1
ATOM 736 C CA . MET A 1 95 ? 4.287 7.614 0.027 1.00 95.7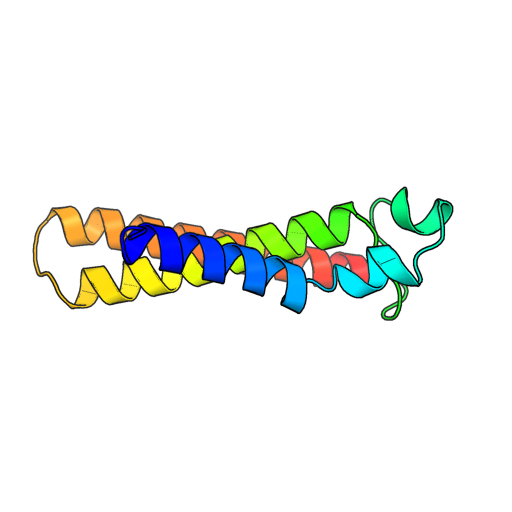5 95 MET A CA 1
ATOM 737 C C . MET A 1 95 ? 3.661 7.742 -1.365 1.00 95.75 95 MET A C 1
ATOM 739 O O . MET A 1 95 ? 4.388 7.862 -2.348 1.00 95.75 95 MET A O 1
ATOM 743 N N . LEU A 1 96 ? 2.325 7.772 -1.454 1.00 95.12 96 LEU A N 1
ATOM 744 C CA . LEU A 1 96 ? 1.624 7.914 -2.735 1.00 95.12 96 LEU A CA 1
ATOM 745 C C . LEU A 1 96 ? 1.870 9.282 -3.380 1.00 95.12 96 LEU A C 1
ATOM 747 O O . LEU A 1 96 ? 2.116 9.356 -4.581 1.00 95.12 96 LEU A O 1
ATOM 751 N N . SER A 1 97 ? 1.852 10.355 -2.588 1.00 94.44 97 SER A N 1
ATOM 752 C CA . SER A 1 97 ? 2.124 11.712 -3.078 1.00 94.44 97 SER A CA 1
ATOM 753 C C . SER A 1 97 ? 3.560 11.845 -3.578 1.00 94.44 97 SER A C 1
ATOM 755 O O . SER A 1 97 ? 3.800 12.459 -4.615 1.00 94.44 97 SER A O 1
ATOM 757 N N . TYR A 1 98 ? 4.518 11.240 -2.87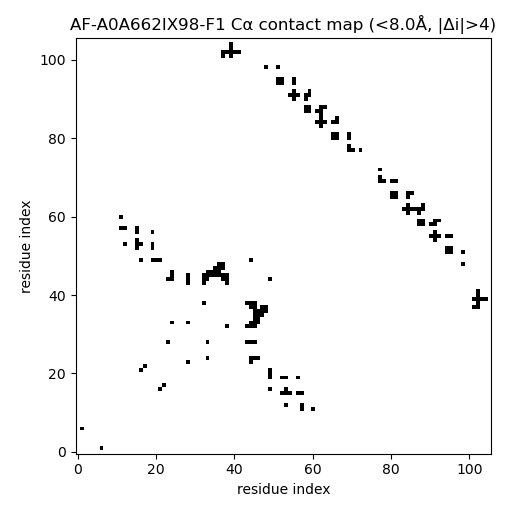3 1.00 92.44 98 TYR A N 1
ATOM 758 C CA . TYR A 1 98 ? 5.920 11.248 -3.269 1.00 92.44 98 TYR A CA 1
ATOM 759 C C . TYR A 1 98 ? 6.157 10.415 -4.531 1.00 92.44 98 TYR A C 1
ATOM 761 O O . TYR A 1 98 ? 6.829 10.878 -5.446 1.00 92.44 98 TYR A O 1
ATOM 769 N N . LEU A 1 99 ? 5.541 9.234 -4.639 1.00 91.69 99 LEU A N 1
ATOM 770 C CA . LEU A 1 99 ? 5.592 8.434 -5.862 1.00 91.69 99 LEU A CA 1
ATOM 771 C C . LEU A 1 99 ? 4.986 9.189 -7.055 1.00 91.69 99 LEU A C 1
ATOM 773 O O . LEU A 1 99 ? 5.582 9.230 -8.129 1.00 91.69 99 LEU A O 1
ATOM 777 N N . TYR A 1 100 ? 3.836 9.838 -6.857 1.00 91.06 100 TYR A N 1
ATOM 778 C CA . TYR A 1 100 ? 3.212 10.681 -7.876 1.00 91.06 100 TYR A CA 1
ATOM 779 C C . TYR A 1 100 ? 4.118 11.846 -8.291 1.00 91.06 100 TYR A C 1
ATOM 781 O O . TYR A 1 100 ? 4.248 12.136 -9.479 1.00 91.06 100 TYR A O 1
ATOM 789 N N . TYR A 1 101 ? 4.771 12.499 -7.329 1.00 90.94 101 TYR A N 1
ATOM 790 C CA . TYR A 1 101 ? 5.754 13.539 -7.611 1.00 90.94 101 TYR A CA 1
ATOM 791 C C . TYR A 1 101 ? 6.905 12.997 -8.464 1.00 90.94 101 TYR A C 1
ATOM 793 O O . TYR A 1 101 ? 7.224 13.592 -9.485 1.00 90.94 101 TYR A O 1
ATOM 801 N N . LEU A 1 102 ? 7.480 11.846 -8.111 1.00 88.69 102 LEU A N 1
ATOM 802 C CA . LEU A 1 102 ? 8.599 11.253 -8.848 1.00 88.69 102 LEU A CA 1
ATOM 803 C C . LEU A 1 102 ? 8.218 10.812 -10.264 1.00 88.69 102 LEU A C 1
ATOM 805 O O . LEU A 1 102 ? 9.031 10.956 -11.173 1.00 88.69 102 LEU A O 1
ATOM 809 N N . LYS A 1 103 ? 6.984 10.335 -10.477 1.00 86.62 103 LYS A N 1
ATOM 810 C CA . LYS A 1 103 ? 6.479 10.040 -11.827 1.00 86.62 103 LYS A CA 1
ATOM 811 C C . LYS A 1 103 ? 6.356 11.287 -12.705 1.00 86.62 103 LYS A C 1
ATOM 813 O O . LYS A 1 103 ? 6.502 11.183 -13.917 1.00 86.62 103 LYS A O 1
ATOM 818 N N . ASN A 1 104 ? 6.102 12.449 -12.105 1.00 85.56 104 ASN A N 1
ATOM 819 C CA . ASN A 1 104 ? 5.863 13.705 -12.822 1.00 85.56 104 ASN A CA 1
ATOM 820 C C . ASN A 1 104 ? 7.037 14.696 -12.772 1.00 85.56 104 ASN A C 1
ATOM 822 O O . ASN A 1 104 ? 6.975 15.745 -13.418 1.00 85.56 104 ASN A O 1
ATOM 826 N N . ALA A 1 105 ? 8.089 14.396 -12.012 1.00 76.75 105 ALA A N 1
ATOM 827 C CA . ALA A 1 105 ? 9.315 15.175 -11.980 1.00 76.75 105 ALA A CA 1
ATOM 828 C C . ALA A 1 105 ? 10.022 14.999 -13.330 1.00 76.75 105 ALA A C 1
ATOM 830 O O . ALA A 1 105 ? 10.541 13.921 -13.622 1.00 76.75 105 ALA A O 1
ATOM 831 N N . ARG A 1 106 ? 9.945 16.038 -14.167 1.00 58.31 106 ARG A N 1
ATOM 832 C CA . ARG A 1 106 ? 10.635 16.127 -15.459 1.00 58.31 106 ARG A CA 1
ATOM 833 C C . ARG A 1 106 ? 12.145 16.140 -15.280 1.00 58.31 106 ARG A C 1
ATOM 835 O O . ARG A 1 106 ? 12.608 16.909 -14.409 1.00 58.31 106 ARG A O 1
#

Radius of gyration: 16.58 Å; Cα contacts (8 Å, |Δi|>4): 107; chains: 1; bounding box: 32×39×47 Å

Solvent-accessible surface area (backbone atoms only — not comparable to full-atom values): 5653 Å² total; per-residue (Å²): 132,82,56,70,68,60,52,51,53,52,50,48,52,53,48,21,40,59,76,39,42,51,64,49,56,75,74,72,52,49,78,69,46,46,71,32,72,71,49,60,50,89,93,52,63,11,53,52,47,34,51,54,44,24,53,23,43,45,31,37,52,51,12,53,54,38,39,56,56,30,78,75,43,96,51,82,67,29,57,61,45,34,53,51,15,51,50,31,34,50,50,17,53,49,51,54,51,48,51,53,46,59,39,67,60,126